Protein AF-A0A8S3ZZR6-F1 (afdb_monomer_lite)

Sequence (59 aa):
LTGRSRTIFQNSRSVVVYSRTGDWWTIQVGVEGAPQLQSYTFKFGEPYYSLNVDETPLK

Radius of gyration: 13.26 Å; chains: 1; bounding box: 28×22×33 Å

Foldseek 3Di:
DPPVVVVCVVPWDKDWDWDDDPQKIKIWIDTVPDPDTDIWIDGPPDDGWDADNVRHTDD

Secondary structure (DSSP, 8-state):
--HHHHHHHHHPPEEEEEEEETTEEEEEEEETT-S--EEEEEETTS---EE-TTSPEE-

Structure (mmCIF, N/CA/C/O backbone):
data_AF-A0A8S3ZZR6-F1
#
_entry.id  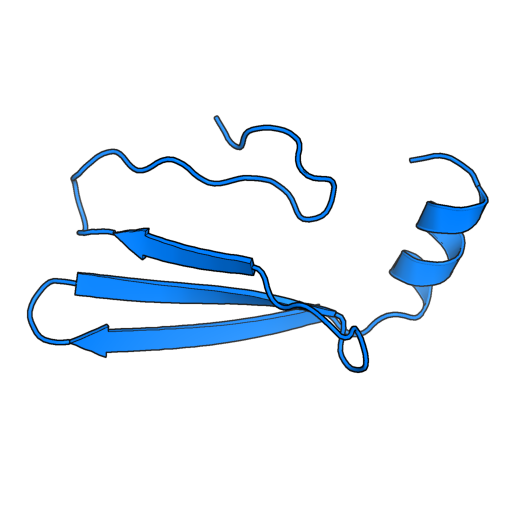 AF-A0A8S3ZZR6-F1
#
loop_
_atom_site.group_PDB
_atom_site.id
_atom_site.type_s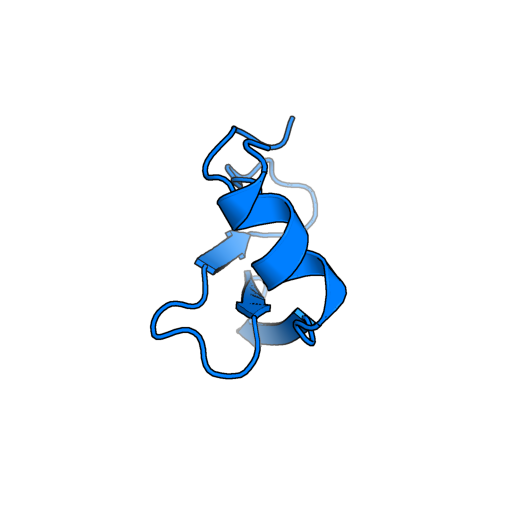ymbol
_atom_site.label_atom_id
_atom_site.label_alt_id
_atom_site.label_comp_id
_atom_site.label_asym_id
_atom_site.label_entity_id
_atom_site.label_seq_id
_atom_site.pdbx_PDB_ins_code
_atom_site.Cartn_x
_atom_site.Cartn_y
_atom_site.Cartn_z
_atom_site.occupancy
_atom_site.B_iso_or_equiv
_atom_site.auth_seq_id
_atom_site.auth_comp_id
_atom_site.auth_asym_id
_atom_site.auth_atom_id
_atom_site.pdbx_PDB_model_num
ATOM 1 N N . LEU A 1 1 ? 13.130 12.883 -9.929 1.00 51.62 1 LEU A N 1
ATOM 2 C CA . LEU A 1 1 ? 13.248 11.819 -10.957 1.00 51.62 1 LEU A CA 1
ATOM 3 C C . LEU A 1 1 ? 14.347 12.183 -11.953 1.00 51.62 1 LEU A C 1
ATOM 5 O O . LEU A 1 1 ? 14.201 13.167 -12.671 1.00 51.62 1 LEU A O 1
ATOM 9 N N . THR A 1 2 ? 15.459 11.446 -11.975 1.00 52.16 2 THR A N 1
ATOM 10 C CA . THR A 1 2 ? 16.490 11.607 -13.017 1.00 52.16 2 THR A CA 1
ATOM 11 C C . THR A 1 2 ? 15.942 11.125 -14.372 1.00 52.16 2 THR A C 1
ATOM 13 O O . THR A 1 2 ? 14.954 10.388 -14.429 1.00 52.16 2 THR A O 1
ATOM 16 N N . GLY A 1 3 ? 16.540 11.562 -15.488 1.00 53.97 3 GLY A N 1
ATOM 17 C CA . GLY A 1 3 ? 15.980 11.378 -16.841 1.00 53.97 3 GLY A CA 1
ATOM 18 C C . GLY A 1 3 ? 15.673 9.926 -17.250 1.00 53.97 3 GLY A C 1
ATOM 19 O O . GLY A 1 3 ? 14.762 9.689 -18.043 1.00 53.97 3 GLY A O 1
ATOM 20 N N . ARG A 1 4 ? 16.361 8.940 -16.656 1.00 51.72 4 ARG A N 1
ATOM 21 C CA . ARG A 1 4 ? 16.121 7.507 -16.900 1.00 51.72 4 ARG A CA 1
ATOM 22 C C . ARG A 1 4 ? 14.832 7.009 -16.236 1.00 51.72 4 ARG A C 1
ATOM 24 O O . ARG A 1 4 ? 14.053 6.312 -16.875 1.00 51.72 4 ARG A O 1
ATOM 31 N N . SER A 1 5 ? 14.557 7.440 -15.003 1.00 54.72 5 SER A N 1
ATOM 32 C CA . SER A 1 5 ? 13.325 7.102 -14.277 1.00 54.72 5 SER A CA 1
ATOM 33 C C . SER A 1 5 ? 12.094 7.697 -14.965 1.00 54.72 5 SER A C 1
ATOM 35 O O . SER A 1 5 ? 11.078 7.028 -15.104 1.00 54.72 5 SER A O 1
ATOM 37 N N . ARG A 1 6 ? 12.194 8.936 -15.472 1.00 55.28 6 ARG A N 1
ATOM 38 C CA . ARG A 1 6 ? 11.075 9.637 -16.131 1.00 55.28 6 ARG A CA 1
ATOM 39 C C . ARG A 1 6 ? 10.566 8.915 -17.386 1.00 55.28 6 ARG A C 1
ATOM 41 O O . ARG A 1 6 ? 9.363 8.873 -17.608 1.00 55.28 6 ARG A O 1
ATOM 48 N N . THR A 1 7 ? 11.469 8.323 -18.166 1.00 54.03 7 THR A N 1
ATOM 49 C CA . THR A 1 7 ? 11.122 7.606 -19.407 1.00 54.03 7 THR A CA 1
ATOM 50 C C . THR A 1 7 ? 10.463 6.253 -19.119 1.00 54.03 7 THR A C 1
ATOM 52 O O . THR A 1 7 ? 9.541 5.855 -19.825 1.00 54.03 7 THR A O 1
ATOM 55 N N . ILE A 1 8 ? 10.887 5.574 -18.044 1.00 58.00 8 ILE A N 1
ATOM 56 C CA . ILE A 1 8 ? 10.248 4.339 -17.565 1.00 58.00 8 ILE A CA 1
ATOM 57 C C . ILE A 1 8 ? 8.813 4.635 -17.107 1.00 58.00 8 ILE A C 1
ATOM 59 O O . ILE A 1 8 ? 7.900 3.920 -17.502 1.00 58.00 8 ILE A O 1
ATOM 63 N N . PHE A 1 9 ? 8.595 5.731 -16.372 1.00 62.88 9 PHE A N 1
ATOM 64 C CA . PHE A 1 9 ? 7.258 6.108 -15.898 1.00 62.88 9 PHE A CA 1
ATOM 65 C C . PHE A 1 9 ? 6.298 6.585 -17.003 1.00 62.88 9 PHE A C 1
ATOM 67 O O . PHE A 1 9 ? 5.092 6.386 -16.898 1.00 62.88 9 PHE A O 1
ATOM 74 N N . GLN A 1 10 ? 6.798 7.213 -18.073 1.00 66.38 10 GLN A N 1
ATOM 75 C CA . GLN A 1 10 ? 5.938 7.754 -19.139 1.00 66.38 10 GLN A CA 1
ATOM 76 C C . GLN A 1 10 ? 5.267 6.678 -19.998 1.00 66.38 10 GLN A C 1
ATOM 78 O O . GLN A 1 10 ? 4.177 6.914 -20.511 1.00 66.38 10 GLN A O 1
ATOM 83 N N . ASN A 1 11 ? 5.901 5.513 -20.136 1.00 68.81 11 ASN A N 1
ATOM 84 C CA . ASN A 1 11 ? 5.354 4.383 -20.892 1.00 68.81 11 ASN A CA 1
ATOM 85 C C . ASN A 1 11 ? 4.902 3.224 -19.993 1.00 68.81 11 ASN A C 1
ATOM 87 O O . ASN A 1 11 ? 4.376 2.232 -20.493 1.00 68.81 11 ASN A O 1
ATOM 91 N N . SER A 1 12 ? 5.111 3.323 -18.678 1.00 71.25 12 SER A N 1
ATOM 92 C CA . SER A 1 12 ? 4.640 2.319 -17.732 1.00 71.25 12 SER A CA 1
ATOM 93 C C . SER A 1 12 ? 3.135 2.401 -17.528 1.00 71.25 12 SER A C 1
ATOM 95 O O . SER A 1 12 ? 2.572 3.489 -17.402 1.00 71.25 12 SER A O 1
ATOM 97 N N . ARG A 1 13 ? 2.498 1.242 -17.383 1.00 80.12 13 ARG A N 1
ATOM 98 C CA . ARG A 1 13 ? 1.150 1.140 -16.826 1.00 80.12 13 ARG A CA 1
ATOM 99 C C . ARG A 1 13 ? 1.260 0.885 -15.334 1.00 80.12 13 ARG A C 1
ATOM 101 O O . ARG A 1 13 ? 1.906 -0.072 -14.921 1.00 80.12 13 ARG A O 1
ATOM 108 N N . SER A 1 14 ? 0.649 1.742 -14.529 1.00 81.94 14 SER A N 1
ATOM 109 C CA . SER A 1 14 ? 0.572 1.514 -13.089 1.00 81.94 14 SER A CA 1
ATOM 110 C C . SER A 1 14 ? -0.414 0.390 -12.789 1.00 81.94 14 SER A C 1
ATOM 112 O O . SER A 1 14 ? -1.500 0.341 -13.366 1.00 81.94 14 SER A O 1
ATOM 114 N N . VAL A 1 15 ? -0.049 -0.484 -11.858 1.00 83.75 15 VAL A N 1
ATOM 115 C CA . VAL A 1 15 ? -0.922 -1.528 -11.321 1.00 83.75 15 VAL A CA 1
ATOM 116 C C . VAL A 1 15 ? -1.255 -1.161 -9.885 1.00 83.75 15 VAL A C 1
ATOM 118 O O . VAL A 1 15 ? -0.353 -0.899 -9.087 1.00 83.75 15 VAL A O 1
ATOM 121 N N . VAL A 1 16 ? -2.551 -1.140 -9.570 1.00 87.88 16 VAL A N 1
ATOM 122 C CA . VAL A 1 16 ? -3.056 -0.968 -8.207 1.00 87.88 16 VAL A CA 1
ATOM 123 C C . VAL A 1 16 ? -4.041 -2.090 -7.912 1.00 87.88 16 VAL A C 1
ATOM 125 O O . VAL A 1 16 ? -5.037 -2.240 -8.619 1.00 87.88 16 VAL A O 1
ATOM 128 N N . VAL A 1 17 ? -3.766 -2.875 -6.874 1.00 90.25 17 VAL A N 1
ATOM 129 C CA . VAL A 1 17 ? -4.634 -3.969 -6.424 1.00 90.25 17 VAL A CA 1
ATOM 130 C C . VAL A 1 17 ? -5.018 -3.728 -4.973 1.00 90.25 17 VAL A C 1
ATOM 132 O O . VAL A 1 17 ? -4.157 -3.477 -4.132 1.00 90.25 17 VAL A O 1
ATOM 135 N N . TYR A 1 18 ? -6.312 -3.829 -4.681 1.00 91.56 18 TYR A N 1
ATOM 136 C CA . TYR A 1 18 ? -6.847 -3.756 -3.327 1.00 91.56 18 TYR A CA 1
ATOM 137 C C . TYR A 1 18 ? -7.355 -5.127 -2.904 1.00 91.56 18 TYR A C 1
ATOM 139 O O . TYR A 1 18 ? -8.073 -5.792 -3.650 1.00 91.56 18 TYR A O 1
ATOM 147 N N . SER A 1 19 ? -7.024 -5.530 -1.685 1.00 94.94 19 SER A N 1
ATOM 148 C CA . SER A 1 19 ? -7.611 -6.702 -1.040 1.00 94.94 19 SER A CA 1
ATOM 149 C C . SER A 1 19 ? -7.942 -6.389 0.414 1.00 94.94 19 SER A C 1
ATOM 151 O O . SER A 1 19 ? -7.402 -5.450 1.002 1.00 94.94 19 SER A O 1
ATOM 153 N N . ARG A 1 20 ? -8.878 -7.147 0.986 1.00 95.19 20 ARG A N 1
ATOM 154 C CA . ARG A 1 20 ? -9.351 -6.946 2.354 1.00 95.19 20 ARG A CA 1
ATOM 155 C C . ARG A 1 20 ? -9.473 -8.282 3.070 1.00 95.19 20 ARG A C 1
ATOM 157 O O . ARG A 1 20 ? -10.074 -9.209 2.534 1.00 95.19 20 ARG A O 1
ATOM 164 N N . THR A 1 21 ? -8.961 -8.344 4.295 1.00 95.62 21 THR A N 1
ATOM 165 C CA . THR A 1 21 ? -9.119 -9.490 5.201 1.00 95.62 21 THR A CA 1
ATOM 166 C C . THR A 1 21 ? -9.591 -8.990 6.563 1.00 95.62 21 THR A C 1
ATOM 168 O O . THR A 1 21 ? -8.820 -8.405 7.323 1.00 95.62 21 THR A O 1
ATOM 171 N N . GLY A 1 22 ? -10.874 -9.192 6.878 1.00 95.00 22 GLY A N 1
ATOM 172 C CA . GLY A 1 22 ? -11.483 -8.610 8.080 1.00 95.00 22 GLY A CA 1
ATOM 173 C C . GLY A 1 22 ? -11.440 -7.080 8.030 1.00 95.00 22 GLY A C 1
ATOM 174 O O . GLY A 1 22 ? -11.949 -6.483 7.084 1.00 95.00 22 GLY A O 1
ATOM 175 N N . ASP A 1 23 ? -10.805 -6.442 9.010 1.00 95.19 23 ASP A N 1
ATOM 176 C CA . ASP A 1 23 ? -10.642 -4.978 9.060 1.00 95.19 23 ASP A CA 1
ATOM 177 C C . ASP A 1 23 ? -9.356 -4.468 8.401 1.00 95.19 23 ASP A C 1
ATOM 179 O O . ASP A 1 23 ? -9.154 -3.260 8.273 1.00 95.19 23 ASP A O 1
ATOM 183 N N . TRP A 1 24 ? -8.496 -5.381 7.954 1.00 94.12 24 TRP A N 1
ATOM 184 C CA . TRP A 1 24 ? -7.246 -5.042 7.294 1.00 94.12 24 TRP A CA 1
ATOM 185 C C . TRP A 1 24 ? -7.449 -4.866 5.797 1.00 94.12 24 TRP A C 1
ATOM 187 O O . TRP A 1 24 ? -8.023 -5.728 5.125 1.00 94.12 24 TRP A O 1
ATOM 197 N N . TRP A 1 25 ? -6.923 -3.766 5.281 1.00 95.00 25 TRP A N 1
ATOM 198 C CA . TRP A 1 25 ? -6.823 -3.459 3.866 1.00 95.00 25 TRP A CA 1
ATOM 199 C C . TRP A 1 25 ? -5.386 -3.613 3.419 1.00 95.00 25 TRP A C 1
ATOM 201 O O . TRP A 1 25 ? -4.479 -3.127 4.086 1.00 95.00 25 TRP A O 1
ATOM 211 N N . THR A 1 26 ? -5.190 -4.245 2.271 1.00 93.44 26 THR A N 1
ATOM 212 C CA . THR A 1 26 ? -3.895 -4.320 1.609 1.00 93.44 26 THR A CA 1
ATOM 213 C C . THR A 1 26 ? -3.994 -3.640 0.254 1.00 93.44 26 THR A C 1
ATOM 215 O O . THR A 1 26 ? -4.841 -4.003 -0.564 1.00 93.44 26 THR A O 1
ATOM 218 N N . ILE A 1 27 ? -3.123 -2.662 0.020 1.00 91.38 27 ILE A N 1
ATOM 219 C CA . ILE A 1 27 ? -2.924 -2.030 -1.284 1.00 91.38 27 ILE A CA 1
ATOM 220 C C . ILE A 1 27 ? -1.569 -2.465 -1.838 1.00 91.38 27 ILE A C 1
ATOM 222 O O . ILE A 1 27 ? -0.544 -2.349 -1.167 1.00 91.38 27 ILE A O 1
ATOM 226 N N . GLN A 1 28 ? -1.575 -2.967 -3.066 1.00 89.69 28 GLN A N 1
ATOM 227 C CA . GLN A 1 28 ? -0.377 -3.271 -3.836 1.00 89.69 28 GLN A CA 1
ATOM 228 C C . GLN A 1 28 ? -0.261 -2.268 -4.975 1.00 89.69 28 GLN A C 1
ATOM 230 O O . GLN A 1 28 ? -1.198 -2.126 -5.757 1.00 89.69 28 GLN A O 1
ATOM 235 N N . VAL A 1 29 ? 0.871 -1.573 -5.061 1.00 87.25 29 VAL A N 1
ATOM 236 C CA . VAL A 1 29 ? 1.138 -0.528 -6.051 1.00 87.25 29 VAL A CA 1
ATOM 237 C C . VAL A 1 29 ? 2.439 -0.835 -6.776 1.00 87.25 29 VAL A C 1
ATOM 239 O O . VAL A 1 29 ? 3.452 -1.163 -6.158 1.00 87.25 29 VAL A O 1
ATOM 242 N N . GLY A 1 30 ? 2.447 -0.683 -8.092 1.00 84.00 30 GLY A N 1
ATOM 243 C CA . GLY A 1 30 ? 3.681 -0.730 -8.861 1.00 84.00 30 GLY A CA 1
ATOM 244 C C . GLY A 1 30 ? 3.451 -0.489 -10.340 1.00 84.00 30 GLY A C 1
ATOM 245 O O . GLY A 1 30 ? 2.496 0.178 -10.732 1.00 84.00 30 GLY A O 1
ATOM 246 N N . VAL A 1 31 ? 4.351 -1.025 -11.156 1.00 82.44 31 VAL A N 1
ATOM 247 C CA . VAL A 1 31 ? 4.34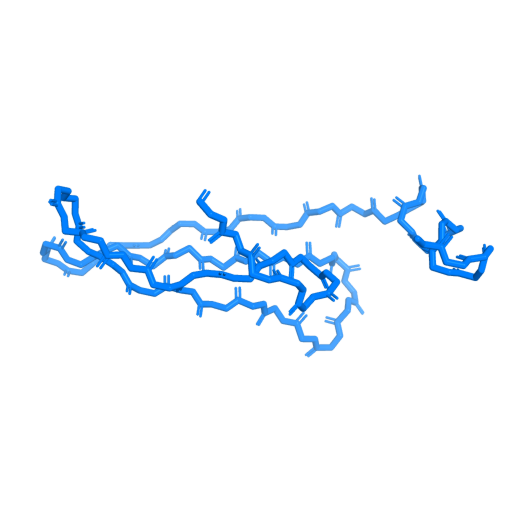9 -0.879 -12.612 1.00 82.44 31 VAL A CA 1
ATOM 248 C C . VAL A 1 31 ? 4.199 -2.255 -13.254 1.00 82.44 31 VAL A C 1
ATOM 250 O O . VAL A 1 31 ? 4.874 -3.204 -12.858 1.00 82.44 31 VAL A O 1
ATOM 253 N N . GLU A 1 32 ? 3.326 -2.367 -14.251 1.00 78.00 32 GLU A N 1
ATOM 254 C CA . GLU A 1 32 ? 3.151 -3.569 -15.064 1.00 78.00 32 GLU A CA 1
ATOM 255 C C . GLU A 1 32 ? 4.501 -3.996 -15.666 1.00 78.00 32 GLU A C 1
ATOM 257 O O . GLU A 1 32 ? 5.196 -3.200 -16.297 1.00 78.00 32 GLU A O 1
ATOM 262 N N . GLY A 1 33 ? 4.892 -5.252 -15.431 1.00 72.56 33 GLY A N 1
ATOM 263 C CA . GLY A 1 33 ? 6.177 -5.802 -15.875 1.00 72.56 33 GLY A CA 1
ATOM 264 C C . GLY A 1 33 ? 7.381 -5.487 -14.975 1.00 72.56 33 GLY A C 1
ATOM 265 O O . GLY A 1 33 ? 8.471 -5.990 -15.245 1.00 72.56 33 GLY A O 1
ATOM 266 N N . ALA A 1 34 ? 7.221 -4.702 -13.903 1.00 72.75 34 ALA A N 1
ATOM 267 C CA . ALA A 1 34 ? 8.272 -4.534 -12.902 1.00 72.75 34 ALA A CA 1
ATOM 268 C C . ALA A 1 34 ? 8.362 -5.774 -11.988 1.00 72.75 34 ALA A C 1
ATOM 270 O O . ALA A 1 34 ? 7.334 -6.350 -11.630 1.00 72.75 34 ALA A O 1
ATOM 271 N N . PRO A 1 35 ? 9.573 -6.174 -11.556 1.00 70.31 35 PRO A N 1
ATOM 272 C CA . PRO A 1 35 ? 9.762 -7.361 -10.719 1.00 70.31 35 PRO A CA 1
ATOM 273 C C . PRO A 1 35 ? 9.224 -7.199 -9.289 1.00 70.31 35 PRO A C 1
ATOM 275 O O . PRO A 1 35 ? 9.110 -8.186 -8.570 1.00 70.31 35 PRO A O 1
ATOM 278 N N . GLN A 1 36 ? 8.906 -5.972 -8.866 1.00 72.50 36 GLN A N 1
ATOM 279 C CA . GLN A 1 36 ? 8.485 -5.664 -7.504 1.00 72.50 36 GLN A CA 1
ATOM 280 C C . GLN A 1 36 ? 7.251 -4.756 -7.486 1.00 72.50 36 GLN A C 1
ATOM 282 O O . GLN A 1 36 ? 7.243 -3.675 -8.079 1.00 72.50 36 GLN A O 1
ATOM 287 N N . LEU A 1 37 ? 6.219 -5.209 -6.773 1.00 78.12 37 LEU A N 1
ATOM 288 C CA . LEU A 1 37 ? 5.080 -4.401 -6.344 1.00 78.12 37 LEU A CA 1
ATOM 289 C C . LEU A 1 37 ? 5.287 -4.043 -4.870 1.00 78.12 37 LEU A C 1
ATOM 291 O O . LEU A 1 37 ? 5.662 -4.900 -4.070 1.00 78.12 37 LEU A O 1
ATOM 295 N N . GLN A 1 38 ? 5.040 -2.790 -4.506 1.00 85.06 38 GLN A N 1
ATOM 296 C CA . GLN A 1 38 ? 5.054 -2.357 -3.112 1.00 85.06 38 GLN A CA 1
ATOM 297 C C . GLN A 1 38 ? 3.703 -2.685 -2.483 1.00 85.06 38 GLN A C 1
ATOM 299 O O . GLN A 1 38 ? 2.667 -2.417 -3.084 1.00 85.06 38 GLN A O 1
ATOM 304 N N . SER A 1 39 ? 3.706 -3.283 -1.293 1.00 88.75 39 SER A N 1
ATOM 305 C CA . SER A 1 39 ? 2.491 -3.732 -0.612 1.00 88.75 39 SER A CA 1
ATOM 306 C C . SER A 1 39 ? 2.393 -3.073 0.757 1.00 88.75 39 SER A C 1
ATOM 308 O O . SER A 1 39 ? 3.321 -3.181 1.556 1.00 88.75 39 SER A O 1
ATOM 310 N N . TYR A 1 40 ? 1.260 -2.439 1.046 1.00 89.81 40 TYR A N 1
ATOM 311 C CA . TYR A 1 40 ? 0.985 -1.813 2.339 1.00 89.81 40 TYR A CA 1
ATOM 312 C C . TYR A 1 40 ? -0.284 -2.395 2.929 1.00 89.81 40 TYR A C 1
ATOM 314 O O . TYR A 1 40 ? -1.294 -2.492 2.234 1.00 89.81 40 TYR A O 1
ATOM 322 N N . THR A 1 41 ? -0.233 -2.746 4.211 1.00 91.69 41 THR A N 1
ATOM 323 C CA . THR A 1 41 ? -1.386 -3.243 4.959 1.00 91.69 41 THR A CA 1
ATOM 324 C C . THR A 1 41 ? -1.723 -2.267 6.072 1.00 91.69 41 THR A C 1
ATOM 326 O O . THR A 1 41 ? -0.847 -1.888 6.848 1.00 91.69 41 THR A O 1
ATOM 329 N N . PHE A 1 42 ? -2.981 -1.848 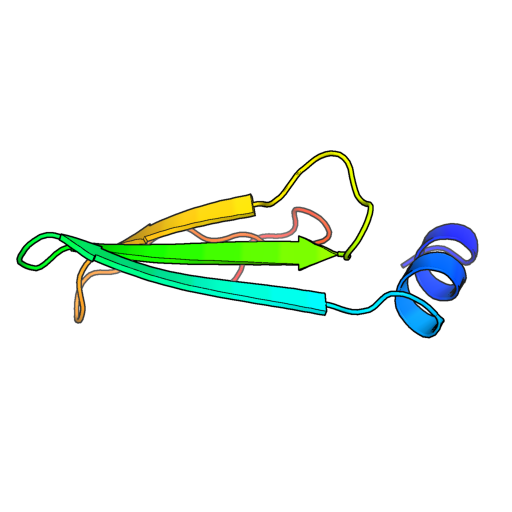6.142 1.00 92.06 42 PHE A N 1
ATOM 330 C CA . PHE A 1 42 ? -3.446 -0.822 7.068 1.00 92.06 42 PHE A CA 1
ATOM 331 C C . PHE A 1 42 ? -4.895 -1.067 7.492 1.00 92.06 42 PHE A C 1
ATOM 333 O O . PHE A 1 42 ? -5.614 -1.864 6.887 1.00 92.06 42 PHE A O 1
ATOM 340 N N . LYS A 1 43 ? -5.331 -0.367 8.537 1.00 92.69 43 LYS A N 1
ATOM 341 C CA . LYS A 1 43 ? -6.740 -0.278 8.933 1.00 92.69 43 LYS A CA 1
ATOM 342 C C . LYS A 1 43 ? -7.253 1.123 8.657 1.00 92.69 43 LYS A C 1
ATOM 344 O O . LYS A 1 43 ? -6.515 2.099 8.779 1.00 92.69 43 LYS A O 1
ATOM 349 N N . PHE A 1 44 ? -8.531 1.243 8.314 1.00 87.38 44 PHE A N 1
ATOM 350 C CA . PHE A 1 44 ? -9.134 2.564 8.186 1.00 87.38 44 PHE A CA 1
ATOM 351 C C . PHE A 1 44 ? -9.152 3.293 9.531 1.00 87.38 44 PHE A C 1
ATOM 353 O O . PHE A 1 44 ? -9.534 2.722 10.547 1.00 87.38 44 PHE A O 1
ATOM 360 N N . GLY A 1 45 ? -8.756 4.565 9.510 1.00 88.00 45 GLY A N 1
ATOM 361 C CA . GLY A 1 45 ? -8.686 5.413 10.700 1.00 88.00 45 GLY A CA 1
ATOM 362 C C . GLY A 1 45 ? -7.402 5.261 11.519 1.00 88.00 45 GLY A C 1
ATOM 363 O O . GLY A 1 45 ? -7.180 6.068 12.416 1.00 88.00 45 GLY A O 1
ATOM 364 N N . GLU A 1 46 ? -6.537 4.295 11.196 1.00 89.38 46 GLU A N 1
ATOM 365 C CA . GLU A 1 46 ? -5.225 4.147 11.828 1.00 89.38 46 GLU A CA 1
ATOM 366 C C . GLU A 1 46 ? -4.121 4.693 10.904 1.00 89.38 46 GLU A C 1
ATOM 368 O O . GLU A 1 46 ? -4.153 4.456 9.691 1.00 89.38 46 GLU A O 1
ATOM 373 N N . PRO A 1 47 ? -3.134 5.434 11.440 1.00 85.94 47 PRO A N 1
ATOM 374 C CA . PRO A 1 47 ? -1.984 5.860 10.654 1.00 85.94 47 PRO A CA 1
ATOM 375 C C . PRO A 1 47 ? -1.163 4.641 10.221 1.00 85.94 47 PRO A C 1
ATOM 377 O O . PRO A 1 47 ? -0.954 3.709 10.997 1.00 85.94 47 PRO A O 1
ATOM 380 N N . TYR A 1 48 ? -0.652 4.665 8.992 1.00 84.25 48 TYR A N 1
ATOM 381 C CA . TYR A 1 48 ? 0.247 3.636 8.480 1.00 84.25 48 TYR A CA 1
ATOM 382 C C . TYR A 1 48 ? 1.374 4.268 7.670 1.00 84.25 48 TYR A C 1
ATOM 384 O O . TYR A 1 48 ? 1.205 5.316 7.049 1.00 84.25 48 TYR A O 1
ATOM 392 N N . TYR A 1 49 ? 2.535 3.617 7.677 1.00 80.12 49 TYR A N 1
ATOM 393 C CA . TYR A 1 49 ? 3.664 4.040 6.862 1.00 80.12 49 TYR A CA 1
ATOM 394 C C . TYR A 1 49 ? 3.485 3.544 5.429 1.00 80.12 49 TYR A C 1
ATOM 396 O O . TYR A 1 49 ? 3.265 2.355 5.194 1.00 80.12 49 TYR A O 1
ATOM 404 N N . SER A 1 50 ? 3.623 4.457 4.473 1.00 79.81 50 SER A N 1
ATOM 405 C CA . SER A 1 50 ? 3.710 4.133 3.052 1.00 79.81 50 SER A CA 1
ATOM 406 C C . SER A 1 50 ? 4.842 4.912 2.400 1.00 79.81 50 SER A C 1
ATOM 408 O O . SER A 1 50 ? 5.301 5.933 2.917 1.00 79.81 50 SER A O 1
ATOM 410 N N . LEU A 1 51 ? 5.332 4.390 1.283 1.00 77.88 51 LEU A N 1
ATOM 411 C CA . LEU A 1 51 ? 6.336 5.042 0.458 1.00 77.88 51 LEU A CA 1
ATOM 412 C C . LEU A 1 51 ? 5.704 5.380 -0.897 1.00 77.88 51 LEU A C 1
ATOM 414 O O . LEU A 1 51 ? 4.730 4.770 -1.333 1.00 77.88 51 LEU A O 1
ATOM 418 N N . ASN A 1 52 ? 6.265 6.362 -1.581 1.00 69.62 52 ASN A N 1
ATOM 419 C CA . ASN A 1 52 ? 6.063 6.548 -3.002 1.00 69.62 52 ASN A CA 1
ATOM 420 C C . ASN A 1 52 ? 6.734 5.401 -3.769 1.00 69.62 52 ASN A C 1
ATOM 422 O O . ASN A 1 52 ? 7.612 4.693 -3.269 1.00 69.62 52 ASN A O 1
ATOM 426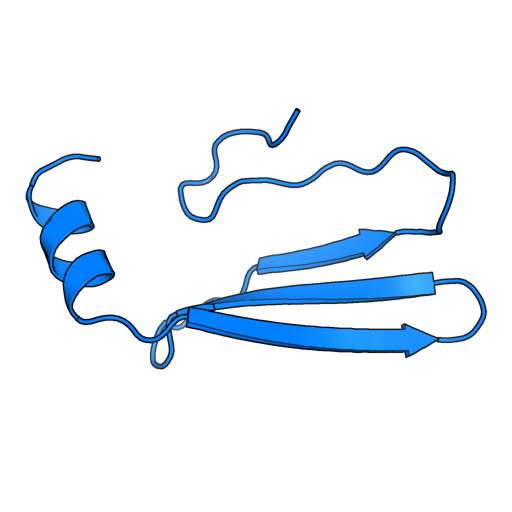 N N . VAL A 1 53 ? 6.393 5.277 -5.052 1.00 65.69 53 VAL A N 1
ATOM 427 C CA . VAL A 1 53 ? 7.041 4.310 -5.954 1.00 65.69 53 VAL A CA 1
ATOM 428 C C . VAL A 1 53 ? 8.557 4.556 -6.078 1.00 65.69 53 VAL A C 1
ATOM 430 O O . VAL A 1 53 ? 9.300 3.640 -6.416 1.00 65.69 53 VAL A O 1
ATOM 433 N N . ASP A 1 54 ? 9.027 5.767 -5.765 1.00 70.00 54 ASP A N 1
ATOM 434 C CA . ASP A 1 54 ? 10.444 6.146 -5.707 1.00 70.00 54 ASP A CA 1
ATOM 435 C C . ASP A 1 54 ? 11.078 6.023 -4.305 1.00 70.00 54 ASP A C 1
ATOM 437 O O . ASP A 1 54 ? 12.135 6.602 -4.064 1.00 70.00 54 ASP A O 1
ATOM 441 N N . GLU A 1 55 ? 10.437 5.278 -3.398 1.00 68.38 55 GLU A N 1
ATOM 442 C CA . GLU A 1 55 ? 10.894 4.965 -2.033 1.00 68.38 55 GLU A CA 1
ATOM 443 C C . GLU A 1 55 ? 10.925 6.162 -1.066 1.00 68.38 55 GLU A C 1
ATOM 445 O O . GLU A 1 55 ? 11.313 6.022 0.095 1.00 68.38 55 GLU A O 1
ATOM 450 N N . THR A 1 56 ? 10.463 7.341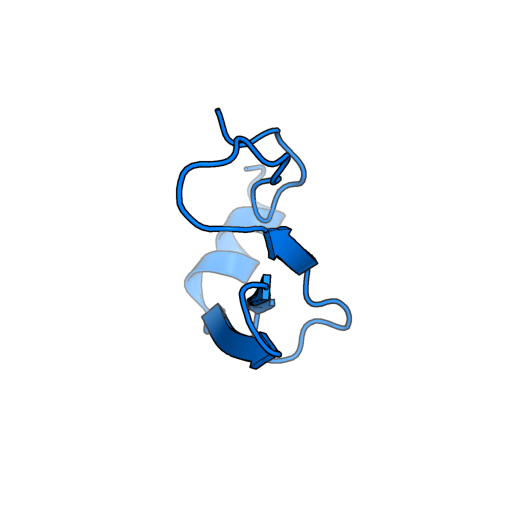 -1.490 1.00 73.44 56 THR A N 1
ATOM 451 C CA . THR A 1 56 ? 10.313 8.486 -0.583 1.00 73.44 56 THR A CA 1
ATOM 452 C C . THR A 1 56 ? 9.080 8.321 0.317 1.00 73.44 56 THR A C 1
ATOM 454 O O . THR A 1 56 ? 8.063 7.824 -0.154 1.00 73.44 56 THR A O 1
ATOM 457 N N . PRO A 1 57 ? 9.101 8.727 1.601 1.00 71.44 57 PRO A N 1
ATOM 458 C CA . PRO A 1 57 ? 7.934 8.583 2.475 1.00 71.44 57 PRO A CA 1
ATOM 459 C C . PRO A 1 57 ? 6.700 9.333 1.963 1.00 71.44 57 PRO A C 1
ATOM 461 O O . PRO A 1 57 ? 6.789 10.519 1.631 1.00 71.44 57 PRO A O 1
ATOM 464 N N . LEU A 1 58 ? 5.543 8.663 1.961 1.00 67.25 58 LEU A N 1
ATOM 465 C CA . LEU A 1 58 ? 4.247 9.329 1.850 1.00 67.25 58 LEU A CA 1
ATOM 466 C C . LEU A 1 58 ? 3.924 9.946 3.219 1.00 67.25 58 LEU A C 1
ATOM 468 O O . LEU A 1 58 ? 3.924 9.238 4.228 1.00 67.25 58 LEU A O 1
ATOM 472 N N . LYS A 1 59 ? 3.704 11.263 3.258 1.00 55.81 59 LYS A N 1
ATOM 473 C CA . LYS A 1 59 ? 3.179 11.961 4.440 1.00 55.81 59 LYS A CA 1
ATOM 474 C C . LYS A 1 59 ? 1.662 11.915 4.466 1.00 55.81 59 LYS A C 1
ATOM 476 O O . LYS A 1 59 ? 1.071 12.103 3.380 1.00 55.81 59 LYS A O 1
#

Organism: NCBI:txid100452

pLDDT: mean 78.11, std 13.59, range [51.62, 95.62]